Protein AF-A0A1A8B9K5-F1 (afdb_monomer_lite)

Organism: Nothobranchius kadleci (NCBI:txid1051664)

Structure (mmCIF, N/CA/C/O backbone):
data_AF-A0A1A8B9K5-F1
#
_entry.id   AF-A0A1A8B9K5-F1
#
loop_
_atom_site.group_PDB
_atom_site.id
_atom_site.type_symbol
_atom_site.label_atom_id
_atom_site.label_alt_id
_atom_site.label_comp_id
_atom_site.label_asym_id
_atom_site.label_entity_id
_atom_site.label_seq_id
_atom_site.pdbx_PDB_ins_code
_atom_site.Cartn_x
_atom_site.Cartn_y
_atom_site.Cartn_z
_atom_site.occupancy
_atom_site.B_iso_or_equiv
_atom_site.auth_seq_id
_atom_site.auth_comp_id
_atom_site.auth_asym_id
_atom_site.auth_atom_id
_atom_site.pdbx_PDB_model_num
ATOM 1 N N . TYR A 1 1 ? 2.112 2.518 -20.748 1.00 91.19 1 TYR A N 1
ATOM 2 C CA . TYR A 1 1 ? 2.238 3.955 -20.414 1.00 91.19 1 TYR A CA 1
ATOM 3 C C . TYR A 1 1 ? 3.636 4.219 -19.863 1.00 91.19 1 TYR A C 1
ATOM 5 O O . TYR A 1 1 ? 4.323 3.263 -19.523 1.00 91.19 1 TYR A O 1
ATOM 13 N N . TYR A 1 2 ? 4.083 5.476 -19.782 1.00 93.31 2 TYR A N 1
ATOM 14 C CA . TYR A 1 2 ? 5.411 5.828 -19.257 1.00 93.31 2 TYR A CA 1
ATOM 15 C C . TYR A 1 2 ? 5.321 6.987 -18.257 1.00 93.31 2 TYR A C 1
ATOM 17 O O . TYR A 1 2 ? 4.540 7.914 -18.453 1.00 93.31 2 TYR A O 1
ATOM 25 N N . LEU A 1 3 ? 6.138 6.940 -17.201 1.00 89.31 3 LEU A N 1
ATOM 26 C CA . LEU A 1 3 ? 6.437 8.076 -16.322 1.00 89.31 3 LEU A CA 1
ATOM 27 C C . LEU A 1 3 ? 7.890 8.493 -16.565 1.00 89.31 3 LEU A C 1
ATOM 29 O O . LEU A 1 3 ? 8.830 7.844 -16.092 1.00 89.31 3 LEU A O 1
ATOM 33 N N . GLY A 1 4 ? 8.083 9.554 -17.351 1.00 90.38 4 GLY A N 1
ATOM 34 C CA . GLY A 1 4 ? 9.399 9.897 -17.886 1.00 90.38 4 GLY A CA 1
ATOM 35 C C . GLY A 1 4 ? 9.969 8.723 -18.686 1.00 90.38 4 GLY A C 1
ATOM 36 O O . GLY A 1 4 ? 9.328 8.222 -19.602 1.00 90.38 4 GLY A O 1
ATOM 37 N N . ARG A 1 5 ? 11.156 8.237 -18.308 1.00 92.44 5 ARG A N 1
ATOM 38 C CA . ARG A 1 5 ? 11.817 7.091 -18.966 1.00 92.44 5 ARG A CA 1
ATOM 39 C C . ARG A 1 5 ? 11.431 5.725 -18.386 1.00 92.44 5 ARG A C 1
ATOM 41 O O . ARG A 1 5 ? 11.972 4.711 -18.813 1.00 92.44 5 ARG A O 1
ATOM 48 N N . ARG A 1 6 ? 10.549 5.674 -17.382 1.00 90.50 6 ARG A N 1
ATOM 49 C CA . ARG A 1 6 ? 10.165 4.421 -16.715 1.00 90.50 6 ARG A CA 1
ATOM 50 C C . ARG A 1 6 ? 8.851 3.889 -17.296 1.00 90.50 6 ARG A C 1
ATOM 52 O O . ARG A 1 6 ? 7.855 4.613 -17.230 1.00 90.50 6 ARG A O 1
ATOM 59 N N . PRO A 1 7 ? 8.813 2.656 -17.833 1.00 94.31 7 PRO A N 1
ATOM 60 C CA . PRO A 1 7 ? 7.561 2.043 -18.257 1.00 94.31 7 PRO A CA 1
ATOM 61 C C . PRO A 1 7 ? 6.670 1.786 -17.040 1.00 94.31 7 PRO A C 1
ATOM 63 O O . PRO A 1 7 ? 7.147 1.349 -15.991 1.00 94.31 7 PRO A O 1
ATOM 66 N N . VAL A 1 8 ? 5.376 2.066 -17.183 1.00 93.94 8 VAL A N 1
ATOM 67 C CA . VAL A 1 8 ? 4.356 1.847 -16.152 1.00 93.94 8 VAL A CA 1
ATOM 68 C C . VAL A 1 8 ? 3.108 1.193 -16.743 1.00 93.94 8 VAL A C 1
ATOM 70 O O . VAL A 1 8 ? 2.732 1.420 -17.902 1.00 93.94 8 VAL A O 1
ATOM 73 N N . VAL A 1 9 ? 2.434 0.414 -15.901 1.00 94.12 9 VAL A N 1
ATOM 74 C CA . VAL A 1 9 ? 1.113 -0.154 -16.177 1.00 94.12 9 VAL A CA 1
ATOM 75 C C . VAL A 1 9 ? 0.059 0.765 -15.566 1.00 94.12 9 VAL A C 1
ATOM 77 O O . VAL A 1 9 ? 0.148 1.111 -14.389 1.00 94.12 9 VAL A O 1
ATOM 80 N N . VAL A 1 10 ? -0.923 1.169 -16.373 1.00 95.25 10 VAL A N 1
ATOM 81 C CA . VAL A 1 10 ? -2.101 1.922 -15.922 1.00 95.25 10 VAL A CA 1
ATOM 82 C C . VAL A 1 10 ? -3.285 0.974 -15.985 1.00 95.25 10 VAL A C 1
ATOM 84 O O . VAL A 1 10 ? -3.529 0.368 -17.025 1.00 95.25 10 VAL A O 1
ATOM 87 N N . ILE A 1 11 ? -3.990 0.834 -14.866 1.00 95.94 11 ILE A N 1
ATOM 88 C CA . ILE A 1 11 ? -5.161 -0.031 -14.739 1.00 95.94 11 ILE A CA 1
ATOM 89 C C . ILE A 1 11 ? -6.380 0.884 -14.634 1.00 95.94 11 ILE A C 1
ATOM 91 O O . ILE A 1 11 ? -6.497 1.631 -13.665 1.00 95.94 11 ILE A O 1
ATOM 95 N N . ALA A 1 12 ? -7.247 0.844 -15.645 1.00 97.25 12 ALA A N 1
ATOM 96 C CA . ALA A 1 12 ? -8.501 1.602 -15.681 1.00 97.25 12 ALA A CA 1
ATOM 97 C C . ALA A 1 12 ? -9.741 0.717 -15.455 1.00 97.25 12 ALA A C 1
ATOM 99 O O . ALA A 1 12 ? -10.838 1.236 -15.274 1.00 97.25 12 ALA A O 1
ATOM 100 N N . ASP A 1 13 ? -9.564 -0.605 -15.449 1.00 98.31 13 ASP A N 1
ATOM 101 C CA . ASP A 1 13 ? -10.633 -1.570 -15.217 1.00 98.31 13 ASP A CA 1
ATOM 102 C C . ASP A 1 13 ? -10.934 -1.726 -13.706 1.00 98.31 13 ASP A C 1
ATOM 104 O O . ASP A 1 13 ? -10.013 -2.017 -12.930 1.00 98.31 13 ASP A O 1
ATOM 108 N N . PRO A 1 14 ? -12.190 -1.532 -13.253 1.00 98.19 14 PRO A N 1
ATOM 109 C CA . PRO A 1 14 ? -12.556 -1.613 -11.837 1.00 98.19 14 PRO A CA 1
ATOM 110 C C . PRO A 1 14 ? -12.328 -2.986 -11.192 1.00 98.19 14 PRO A C 1
ATOM 112 O O . PRO A 1 14 ? -11.945 -3.055 -10.019 1.00 98.19 14 PRO A O 1
ATOM 115 N N . ASP A 1 15 ? -12.531 -4.074 -11.934 1.00 98.44 15 ASP A N 1
ATOM 116 C CA . ASP A 1 15 ? -12.371 -5.427 -11.401 1.00 98.44 15 ASP A CA 1
ATOM 117 C C . ASP A 1 15 ? -10.893 -5.755 -11.187 1.00 98.44 15 ASP A C 1
ATOM 119 O O . ASP A 1 15 ? -10.508 -6.273 -10.132 1.00 98.44 15 ASP A O 1
ATOM 123 N N . MET A 1 16 ? -10.032 -5.351 -12.121 1.00 98.12 16 MET A N 1
ATOM 124 C CA . MET A 1 16 ? -8.581 -5.415 -11.961 1.00 98.12 16 MET A CA 1
ATOM 125 C C . MET A 1 16 ? -8.092 -4.522 -10.817 1.00 98.12 16 MET A C 1
ATOM 127 O O . MET A 1 16 ? -7.229 -4.931 -10.037 1.00 98.12 16 MET A O 1
ATOM 131 N N . LEU A 1 17 ? -8.655 -3.320 -10.668 1.00 97.81 17 LEU A N 1
ATOM 132 C CA . LEU A 1 17 ? -8.358 -2.444 -9.535 1.00 97.81 17 LEU A CA 1
ATOM 133 C C . LEU A 1 17 ? -8.705 -3.124 -8.205 1.00 97.81 17 LEU A C 1
ATOM 135 O O . LEU A 1 17 ? -7.887 -3.116 -7.283 1.00 97.81 17 LEU A O 1
ATOM 139 N N . ARG A 1 18 ? -9.870 -3.774 -8.103 1.00 98.12 18 ARG A N 1
ATOM 140 C CA . ARG A 1 18 ? -10.255 -4.557 -6.917 1.00 98.12 18 ARG A CA 1
ATOM 141 C C . ARG A 1 18 ? -9.308 -5.735 -6.687 1.00 98.12 18 ARG A C 1
ATOM 143 O O . ARG A 1 18 ? -8.934 -5.995 -5.541 1.00 98.12 18 ARG A O 1
ATOM 150 N N . GLN A 1 19 ? -8.912 -6.436 -7.746 1.00 98.19 19 GLN A N 1
ATOM 151 C CA . GLN A 1 19 ? -7.964 -7.543 -7.660 1.00 98.19 19 GLN A CA 1
ATOM 152 C C . GLN A 1 19 ? -6.638 -7.078 -7.042 1.00 98.19 19 GLN A C 1
ATOM 154 O O . GLN A 1 19 ? -6.218 -7.616 -6.023 1.00 98.19 19 GLN A O 1
ATOM 159 N N . VAL A 1 20 ? -6.038 -6.012 -7.574 1.00 96.75 20 VAL A N 1
ATOM 160 C CA . VAL A 1 20 ? -4.730 -5.501 -7.131 1.00 96.75 20 VAL A CA 1
ATOM 161 C C . VAL A 1 20 ? -4.795 -4.810 -5.764 1.00 96.75 20 VAL A C 1
ATOM 163 O O . VAL A 1 20 ? -3.920 -5.009 -4.922 1.00 96.75 20 VAL A O 1
ATOM 166 N N . MET A 1 21 ? -5.810 -3.975 -5.522 1.00 96.12 21 MET A N 1
ATOM 167 C CA . MET A 1 21 ? -5.866 -3.123 -4.326 1.00 96.12 21 MET A CA 1
ATOM 168 C C . MET A 1 21 ? -6.498 -3.798 -3.107 1.00 96.12 21 MET A C 1
ATOM 170 O O . MET A 1 21 ? -6.307 -3.306 -1.994 1.00 96.12 21 MET A O 1
ATOM 174 N N . VAL A 1 22 ? -7.241 -4.895 -3.293 1.00 96.38 22 VAL A N 1
ATOM 175 C CA . VAL A 1 22 ? -7.942 -5.591 -2.202 1.00 96.38 22 VAL A CA 1
ATOM 176 C C . VAL A 1 22 ? -7.481 -7.036 -2.080 1.00 96.38 22 VAL A C 1
ATOM 178 O O . VAL A 1 22 ? -6.927 -7.396 -1.045 1.00 96.38 22 VAL A O 1
ATOM 181 N N . LYS A 1 23 ? -7.701 -7.856 -3.115 1.00 97.88 23 LYS A N 1
ATOM 182 C CA . LYS A 1 23 ? -7.462 -9.307 -3.036 1.00 97.88 23 LYS A CA 1
ATOM 183 C C . LYS A 1 23 ? -5.970 -9.629 -2.932 1.00 97.88 23 LYS A C 1
ATOM 185 O O . LYS A 1 23 ? -5.558 -10.298 -1.992 1.00 97.88 23 LYS A O 1
ATOM 190 N N . ASP A 1 24 ? -5.165 -9.059 -3.823 1.00 97.38 24 ASP A N 1
ATOM 191 C CA . ASP A 1 24 ? -3.730 -9.343 -3.935 1.00 97.38 24 ASP A CA 1
ATOM 192 C C . ASP A 1 24 ? -2.863 -8.249 -3.303 1.00 97.38 24 ASP A C 1
ATOM 194 O O . ASP A 1 24 ? -1.666 -8.141 -3.578 1.00 97.38 24 ASP A O 1
ATOM 198 N N . PHE A 1 25 ? -3.449 -7.414 -2.441 1.00 94.31 25 PHE A N 1
ATOM 199 C CA . PHE A 1 25 ? -2.790 -6.225 -1.906 1.00 94.31 25 PHE A CA 1
ATOM 200 C C . PHE A 1 25 ? -1.443 -6.516 -1.224 1.00 94.31 25 PHE A C 1
ATOM 202 O O . PHE A 1 25 ? -0.533 -5.685 -1.261 1.00 94.31 25 PHE A O 1
ATOM 209 N N . SER A 1 26 ? -1.284 -7.703 -0.629 1.00 92.56 26 SER A N 1
ATOM 210 C CA . SER A 1 26 ? -0.032 -8.148 -0.006 1.00 92.56 26 SER A CA 1
ATOM 211 C C . SER A 1 26 ? 1.158 -8.173 -0.968 1.00 92.56 26 SER A C 1
ATOM 213 O O . SER A 1 26 ? 2.291 -8.017 -0.515 1.00 92.56 26 SER A O 1
ATOM 215 N N . ASN A 1 27 ? 0.915 -8.310 -2.274 1.00 94.06 27 ASN A N 1
ATOM 216 C CA . ASN A 1 27 ? 1.945 -8.276 -3.314 1.00 94.06 27 ASN A CA 1
ATOM 217 C C . ASN A 1 27 ? 2.307 -6.836 -3.732 1.00 94.06 27 ASN A C 1
ATOM 219 O O . ASN A 1 27 ? 3.388 -6.592 -4.263 1.00 94.06 27 ASN A O 1
ATOM 223 N N . PHE A 1 28 ? 1.432 -5.861 -3.454 1.00 93.62 28 PHE A N 1
ATOM 224 C CA . PHE A 1 28 ? 1.524 -4.471 -3.924 1.00 93.62 28 PHE A CA 1
ATOM 225 C C . PHE A 1 28 ? 1.626 -3.453 -2.772 1.00 93.62 28 PHE A C 1
ATOM 227 O O . PHE A 1 28 ? 1.125 -2.326 -2.847 1.00 93.62 28 PHE A O 1
ATOM 234 N N . THR A 1 29 ? 2.290 -3.818 -1.672 1.00 92.56 29 THR A N 1
ATOM 235 C CA . THR A 1 29 ? 2.375 -2.964 -0.471 1.00 92.56 29 THR A CA 1
ATOM 236 C C . THR A 1 29 ? 3.223 -1.708 -0.673 1.00 92.56 29 THR A C 1
ATOM 238 O O . THR A 1 29 ? 2.984 -0.689 -0.027 1.00 92.56 29 THR A O 1
ATOM 241 N N . ASN A 1 30 ? 4.202 -1.747 -1.578 1.00 94.88 30 ASN A N 1
ATOM 242 C CA . ASN A 1 30 ? 5.145 -0.652 -1.793 1.00 94.88 30 ASN A CA 1
ATOM 243 C C . ASN A 1 30 ? 4.611 0.377 -2.800 1.00 94.88 30 ASN A C 1
ATOM 245 O O . ASN A 1 30 ? 4.150 0.018 -3.880 1.00 94.88 30 ASN A O 1
ATOM 249 N N . ARG A 1 31 ? 4.732 1.669 -2.478 1.00 91.25 31 ARG A N 1
ATOM 250 C CA . ARG A 1 31 ? 4.341 2.773 -3.371 1.00 91.25 31 ARG A CA 1
ATOM 251 C C . ARG A 1 31 ? 5.503 3.269 -4.236 1.00 91.25 31 ARG A C 1
ATOM 253 O O . ARG A 1 31 ? 6.669 2.900 -4.029 1.00 91.25 31 ARG A O 1
ATOM 260 N N . ILE A 1 32 ? 5.159 4.104 -5.221 1.00 87.94 32 ILE A N 1
ATOM 261 C CA . ILE A 1 32 ? 6.120 4.825 -6.061 1.00 87.94 32 ILE A CA 1
ATOM 262 C C . ILE A 1 32 ? 7.046 5.633 -5.147 1.00 87.94 32 ILE A C 1
ATOM 264 O O . ILE A 1 32 ? 6.594 6.373 -4.278 1.00 87.94 32 ILE A O 1
ATOM 268 N N . LYS A 1 33 ? 8.359 5.469 -5.330 1.00 82.38 33 LYS A N 1
ATOM 269 C CA . LYS A 1 33 ? 9.360 6.149 -4.507 1.00 82.38 33 LYS A CA 1
ATOM 270 C C . LYS A 1 33 ? 9.408 7.632 -4.872 1.00 82.38 33 LYS A C 1
ATOM 272 O O . LYS A 1 33 ? 9.818 7.981 -5.981 1.00 82.38 33 LYS A O 1
ATOM 277 N N . PHE A 1 34 ? 9.075 8.494 -3.920 1.00 83.19 34 PHE A N 1
ATOM 278 C CA . PHE A 1 34 ? 9.264 9.935 -4.044 1.00 83.19 34 PHE A CA 1
ATOM 279 C C . PHE A 1 34 ? 10.687 10.306 -3.607 1.00 83.19 34 PHE A C 1
ATOM 281 O O . PHE A 1 34 ? 11.031 10.191 -2.434 1.00 83.19 34 PHE A O 1
ATOM 288 N N . HIS A 1 35 ? 11.550 10.668 -4.561 1.00 82.06 35 HIS A N 1
ATOM 289 C CA . HIS A 1 35 ? 12.995 10.809 -4.312 1.00 82.06 35 HIS A CA 1
ATOM 290 C C . HIS A 1 35 ? 13.370 12.126 -3.615 1.00 82.06 35 HIS A C 1
ATOM 292 O O . HIS A 1 35 ? 14.479 12.238 -3.111 1.00 82.06 35 HIS A O 1
ATOM 298 N N . PHE A 1 36 ? 12.442 13.083 -3.547 1.00 88.94 36 PHE A N 1
ATOM 299 C CA . PHE A 1 36 ? 12.637 14.380 -2.892 1.00 88.94 36 PHE A CA 1
ATOM 300 C C . PHE A 1 36 ? 12.109 14.417 -1.448 1.00 88.94 36 PHE A C 1
ATOM 302 O O . PHE A 1 36 ? 12.160 15.460 -0.805 1.00 88.94 36 PHE A O 1
ATOM 309 N N . ALA A 1 37 ? 11.576 13.305 -0.928 1.00 90.00 37 ALA A N 1
ATOM 310 C CA . ALA A 1 37 ? 11.127 13.240 0.459 1.00 90.00 37 ALA A CA 1
ATOM 311 C C . ALA A 1 37 ? 12.327 13.212 1.415 1.00 90.00 37 ALA A C 1
ATOM 313 O O . ALA A 1 37 ? 13.253 12.420 1.239 1.00 90.00 37 ALA A O 1
ATOM 314 N N . THR A 1 38 ? 12.261 14.020 2.467 1.00 93.75 38 THR A N 1
ATOM 315 C CA . THR A 1 38 ? 13.210 14.041 3.587 1.00 93.75 38 THR A CA 1
ATOM 316 C C . THR A 1 38 ? 12.511 13.614 4.877 1.00 93.75 38 THR A C 1
ATOM 318 O O . THR A 1 38 ? 11.299 13.384 4.892 1.00 93.75 38 THR A O 1
ATOM 321 N N . LYS A 1 39 ? 13.252 13.463 5.978 1.00 92.25 39 LYS A N 1
ATOM 322 C CA . LYS A 1 39 ? 12.628 13.231 7.285 1.00 92.25 39 LYS A CA 1
ATOM 323 C C . LYS A 1 39 ? 11.813 14.459 7.720 1.00 92.25 39 LYS A C 1
ATOM 325 O O . LYS A 1 39 ? 12.256 15.577 7.469 1.00 92.25 39 LYS A O 1
ATOM 330 N N . PRO A 1 40 ? 10.653 14.261 8.377 1.00 91.69 40 PRO A N 1
ATOM 331 C CA . PRO A 1 40 ? 10.079 12.977 8.815 1.00 91.69 40 PRO A CA 1
AT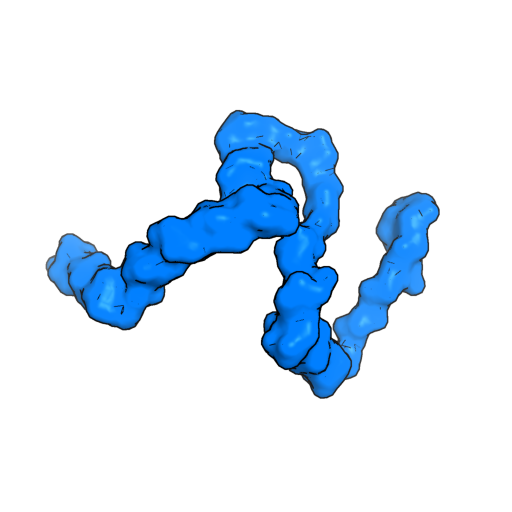OM 332 C C . PRO A 1 40 ? 9.246 12.242 7.743 1.00 91.69 40 PRO A C 1
ATOM 334 O O . PRO A 1 40 ? 8.790 11.124 7.975 1.00 91.69 40 PRO A O 1
ATOM 337 N N . THR A 1 41 ? 9.048 12.820 6.558 1.00 92.00 41 THR A N 1
ATOM 338 C CA . THR A 1 41 ? 8.213 12.253 5.482 1.00 92.00 41 THR A CA 1
ATOM 339 C C . THR A 1 41 ? 8.670 10.862 5.042 1.00 92.00 41 THR A C 1
ATOM 341 O O . THR A 1 41 ? 7.838 9.983 4.828 1.00 92.00 41 THR A O 1
ATOM 344 N N . THR A 1 42 ? 9.979 10.609 4.966 1.00 93.25 42 THR A N 1
ATOM 345 C CA . THR A 1 42 ? 10.512 9.273 4.629 1.00 93.25 42 THR A CA 1
ATOM 346 C C . THR A 1 42 ? 10.128 8.188 5.634 1.00 93.25 42 THR A C 1
ATOM 348 O O . THR A 1 42 ? 10.078 7.017 5.263 1.00 93.25 42 THR A O 1
ATOM 351 N N . ASP A 1 43 ? 9.824 8.570 6.877 1.00 93.50 43 ASP A N 1
ATOM 352 C CA . ASP A 1 43 ? 9.464 7.652 7.962 1.00 93.50 43 ASP A CA 1
ATOM 353 C C . ASP A 1 43 ? 7.934 7.449 8.051 1.00 93.50 43 ASP A C 1
ATOM 355 O O . ASP A 1 43 ? 7.444 6.635 8.836 1.00 93.50 43 ASP A O 1
ATOM 359 N N . SER A 1 44 ? 7.162 8.153 7.214 1.00 93.44 44 SER A N 1
ATOM 360 C CA . SER A 1 44 ? 5.704 8.033 7.141 1.00 93.44 44 SER A CA 1
ATOM 361 C C . SER A 1 44 ? 5.265 6.683 6.575 1.00 93.44 44 SER A C 1
ATOM 363 O O . SER A 1 44 ? 5.865 6.162 5.635 1.00 93.44 44 SER A O 1
ATOM 365 N N . LEU A 1 45 ? 4.141 6.154 7.077 1.00 94.00 45 LEU A N 1
ATOM 366 C CA . LEU A 1 45 ? 3.651 4.807 6.755 1.00 94.00 45 LEU A CA 1
ATOM 367 C C . LEU A 1 45 ? 3.592 4.504 5.248 1.00 94.00 45 LEU A C 1
ATOM 369 O O . LEU A 1 45 ? 3.909 3.394 4.850 1.00 94.00 45 LEU A O 1
ATOM 373 N N . HIS A 1 46 ? 3.214 5.465 4.403 1.00 91.00 46 HIS A N 1
ATOM 374 C CA . HIS A 1 46 ? 3.083 5.262 2.954 1.00 91.00 46 HIS A CA 1
ATOM 375 C C . HIS A 1 46 ? 4.425 5.214 2.192 1.00 91.00 46 HIS A C 1
ATOM 377 O O . HIS A 1 46 ? 4.445 4.771 1.043 1.00 91.00 46 HIS A O 1
ATOM 383 N N . MET A 1 47 ? 5.526 5.646 2.819 1.00 94.12 47 MET A N 1
ATOM 384 C CA . MET A 1 47 ? 6.887 5.628 2.261 1.00 94.12 47 MET A CA 1
ATOM 385 C C . MET A 1 47 ? 7.703 4.417 2.725 1.00 94.12 47 MET A C 1
ATOM 387 O O . MET A 1 47 ? 8.656 4.016 2.050 1.00 94.12 47 MET A O 1
ATOM 391 N N . LEU A 1 48 ? 7.314 3.810 3.850 1.00 94.69 48 LEU A N 1
ATOM 392 C CA . LEU A 1 48 ? 7.922 2.584 4.357 1.00 94.69 48 LEU A CA 1
ATOM 393 C C . LEU A 1 48 ? 7.713 1.425 3.380 1.00 94.69 48 LEU A C 1
ATOM 395 O O . LEU A 1 48 ? 6.715 1.361 2.660 1.00 94.69 48 LEU A O 1
ATOM 399 N N . ARG A 1 49 ? 8.652 0.476 3.377 1.00 94.25 49 ARG A N 1
ATOM 400 C CA . ARG A 1 49 ? 8.628 -0.677 2.468 1.00 94.25 49 ARG A CA 1
ATOM 401 C C . ARG A 1 49 ? 8.635 -1.996 3.230 1.00 94.25 49 ARG A C 1
ATOM 403 O O . ARG A 1 49 ? 9.180 -2.079 4.331 1.00 94.25 49 ARG A O 1
ATOM 410 N N . ASN A 1 50 ? 8.064 -3.029 2.613 1.00 94.62 50 ASN A N 1
ATOM 411 C CA . ASN A 1 50 ? 8.143 -4.428 3.054 1.00 94.62 50 ASN A CA 1
ATOM 412 C C . ASN A 1 50 ? 7.822 -4.611 4.558 1.00 94.62 50 ASN A C 1
ATOM 414 O O . ASN A 1 50 ? 6.810 -4.112 5.049 1.00 94.62 50 ASN A O 1
ATOM 418 N N . GLU A 1 51 ? 8.681 -5.311 5.304 1.00 96.00 51 GLU A N 1
ATOM 419 C CA . GLU A 1 51 ? 8.483 -5.609 6.728 1.00 96.00 51 GLU A CA 1
ATOM 420 C C . GLU A 1 51 ? 8.411 -4.362 7.614 1.00 96.00 51 GLU A C 1
ATOM 422 O O . GLU A 1 51 ? 7.658 -4.338 8.587 1.00 96.00 51 GLU A O 1
ATOM 427 N N . GLN A 1 52 ? 9.117 -3.284 7.263 1.00 95.81 52 GLN A N 1
ATOM 428 C CA . GLN A 1 52 ? 9.029 -2.037 8.021 1.00 95.81 52 GLN A CA 1
ATOM 429 C C . GLN A 1 52 ? 7.629 -1.426 7.905 1.00 95.81 52 GLN A C 1
ATOM 431 O O . GLN A 1 52 ? 7.048 -1.019 8.912 1.00 95.81 52 GLN A O 1
ATOM 436 N N . TRP A 1 53 ? 7.065 -1.430 6.694 1.00 95.88 53 TRP A N 1
ATOM 437 C CA . TRP A 1 53 ? 5.681 -1.028 6.460 1.00 95.88 53 TRP A CA 1
ATOM 438 C C . TRP A 1 53 ? 4.703 -1.920 7.232 1.00 95.88 53 TRP A C 1
ATOM 440 O O . TRP A 1 53 ? 3.839 -1.397 7.935 1.00 95.88 53 TRP A O 1
ATOM 450 N N . LYS A 1 54 ? 4.873 -3.251 7.179 1.00 95.56 54 LYS A N 1
ATOM 451 C CA . LYS A 1 54 ? 3.999 -4.201 7.895 1.00 95.56 54 LYS A CA 1
ATOM 452 C C . LYS A 1 54 ? 4.029 -3.953 9.401 1.00 95.56 54 LYS A C 1
ATOM 454 O O . LYS A 1 54 ? 2.979 -3.857 10.037 1.00 95.56 54 LYS A O 1
ATOM 459 N N . ARG A 1 55 ? 5.229 -3.792 9.967 1.00 97.25 55 ARG A N 1
ATOM 460 C CA . ARG A 1 55 ? 5.442 -3.537 11.395 1.00 97.25 55 ARG A CA 1
ATOM 461 C C . ARG A 1 55 ? 4.758 -2.250 11.842 1.00 97.25 55 ARG A C 1
ATOM 463 O O . ARG A 1 55 ? 3.984 -2.283 12.794 1.00 97.25 55 ARG A O 1
ATOM 470 N N . VAL A 1 56 ? 5.019 -1.135 11.159 1.00 96.81 56 VAL A N 1
ATOM 471 C CA . VAL A 1 56 ? 4.458 0.171 11.539 1.00 96.81 56 VAL A CA 1
ATOM 472 C C . VAL A 1 56 ? 2.947 0.204 11.308 1.00 96.81 56 VAL A C 1
ATOM 474 O O . VAL A 1 56 ? 2.218 0.687 12.170 1.00 96.81 56 VAL A O 1
ATOM 477 N N . ARG A 1 57 ? 2.442 -0.396 10.220 1.00 95.81 57 ARG A N 1
ATOM 478 C CA . ARG A 1 57 ? 0.996 -0.533 9.988 1.00 95.81 57 ARG A CA 1
ATOM 479 C C . ARG A 1 57 ? 0.317 -1.274 11.131 1.00 95.81 57 ARG A C 1
ATOM 481 O O . ARG A 1 57 ? -0.714 -0.812 11.614 1.00 95.81 57 ARG A O 1
ATOM 488 N N . ARG A 1 58 ? 0.885 -2.400 11.571 1.00 96.56 58 ARG A N 1
ATOM 489 C CA . ARG A 1 58 ? 0.341 -3.193 12.682 1.00 96.56 58 ARG A CA 1
ATOM 490 C C . ARG A 1 58 ? 0.265 -2.382 13.977 1.00 96.56 58 ARG A C 1
ATOM 492 O O . ARG A 1 58 ? -0.710 -2.517 14.701 1.00 96.56 58 ARG A O 1
ATOM 499 N N . ILE A 1 59 ? 1.254 -1.527 14.235 1.00 97.38 59 ILE A N 1
ATOM 500 C CA . ILE A 1 59 ? 1.278 -0.648 15.413 1.00 97.38 59 ILE A CA 1
ATOM 501 C C . ILE A 1 59 ? 0.226 0.466 15.304 1.00 97.38 59 ILE A C 1
ATOM 503 O O . ILE A 1 59 ? -0.449 0.756 16.284 1.00 97.38 59 ILE A O 1
ATOM 507 N N . LEU A 1 60 ? 0.067 1.082 14.128 1.00 96.31 60 LEU A N 1
ATOM 508 C CA . LEU A 1 60 ? -0.833 2.228 13.942 1.00 96.31 60 LEU A CA 1
ATOM 509 C C . LEU A 1 60 ? -2.308 1.840 13.775 1.00 96.31 60 LEU A C 1
ATOM 511 O O . LEU A 1 60 ? -3.182 2.605 14.166 1.00 96.31 60 LEU A O 1
ATOM 515 N N . THR A 1 61 ? -2.602 0.67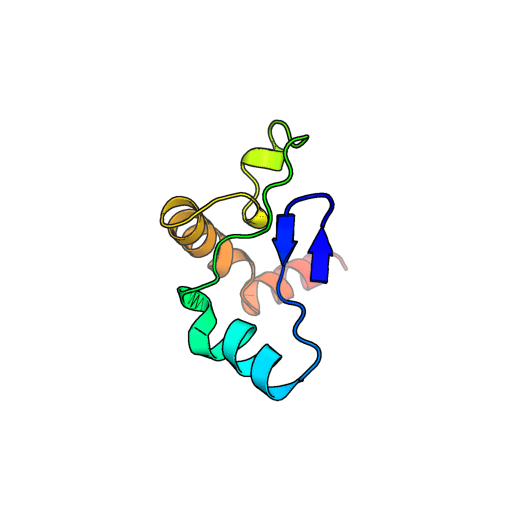1 13.196 1.00 96.38 61 THR A N 1
ATOM 516 C CA . THR A 1 61 ? -3.979 0.257 12.851 1.00 96.38 61 THR A CA 1
ATOM 517 C C . THR A 1 61 ? -4.958 0.306 14.040 1.00 96.38 61 THR A C 1
ATOM 519 O O . THR A 1 61 ? -6.057 0.828 13.855 1.00 96.38 61 THR A O 1
ATOM 522 N N . PRO A 1 62 ? -4.606 -0.147 15.262 1.00 96.25 62 PRO A N 1
ATOM 523 C CA . PRO A 1 62 ? -5.512 -0.092 16.415 1.00 96.25 62 PRO A CA 1
ATOM 524 C C . PRO A 1 62 ? -5.975 1.325 16.789 1.00 96.25 62 PRO A C 1
ATOM 526 O O . PRO A 1 62 ? -7.110 1.501 17.246 1.00 96.25 62 PRO A O 1
ATOM 529 N N . SER A 1 63 ? -5.137 2.342 16.551 1.00 96.12 63 SER A N 1
ATOM 530 C CA . SER A 1 63 ? -5.467 3.746 16.833 1.00 96.12 63 SER A CA 1
ATOM 531 C C . SER A 1 63 ? -6.593 4.285 15.948 1.00 96.12 63 SER A C 1
ATOM 533 O O . SER A 1 63 ? -7.247 5.250 16.326 1.00 96.12 63 SER A O 1
ATOM 535 N N . PHE A 1 64 ? -6.864 3.636 14.812 1.00 95.25 64 PHE A N 1
ATOM 536 C CA . PHE A 1 64 ? -7.939 3.988 13.877 1.00 95.25 64 PHE A CA 1
ATOM 537 C C . PHE A 1 64 ? -9.139 3.034 13.965 1.00 95.25 64 PHE A C 1
ATOM 539 O O . PHE A 1 64 ? -9.928 2.919 13.028 1.00 95.25 64 PHE A O 1
ATOM 546 N N . SER A 1 65 ? -9.295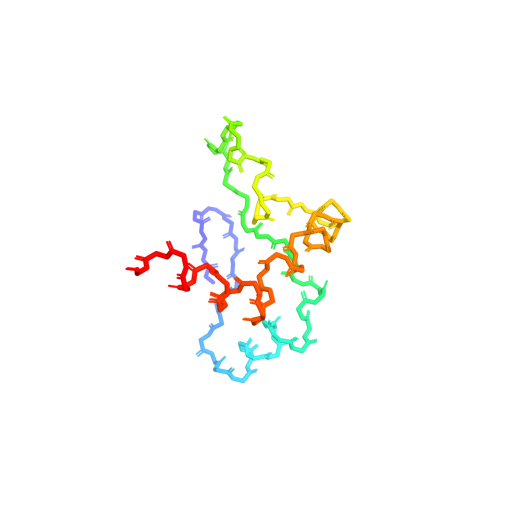 2.324 15.085 1.00 96.12 65 SER A N 1
ATOM 547 C CA . SER A 1 65 ? -10.487 1.511 15.339 1.00 96.12 65 SER A CA 1
ATOM 548 C C . SER A 1 65 ? -11.744 2.376 15.495 1.00 96.12 65 SER A C 1
ATOM 550 O O . SER A 1 65 ? -11.681 3.526 15.934 1.00 96.12 65 SER A O 1
ATOM 552 N N . ALA A 1 66 ? -12.915 1.804 15.200 1.00 95.81 66 ALA A N 1
ATOM 553 C CA . ALA A 1 66 ? -14.196 2.504 15.325 1.00 95.81 66 ALA A CA 1
ATOM 554 C C . ALA A 1 66 ? -14.424 3.082 16.736 1.00 95.81 66 ALA A C 1
ATOM 556 O O . ALA A 1 66 ? -14.910 4.204 16.875 1.00 95.81 66 ALA A O 1
ATOM 557 N N . ALA A 1 67 ? -14.014 2.351 17.779 1.00 95.81 67 ALA A N 1
ATOM 558 C CA . ALA A 1 67 ? -14.090 2.811 19.164 1.00 95.81 67 ALA A CA 1
ATOM 559 C C . ALA A 1 67 ? -13.234 4.067 19.403 1.00 95.81 67 ALA A C 1
ATOM 561 O O . ALA A 1 67 ? -13.729 5.043 19.965 1.00 95.81 67 ALA A O 1
ATOM 562 N N . LYS A 1 68 ? -11.983 4.080 18.917 1.0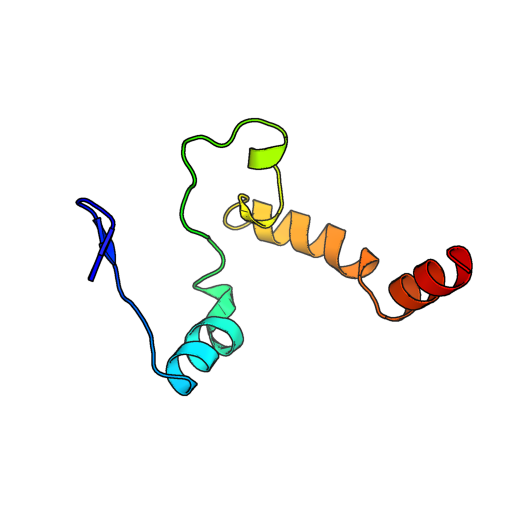0 95.50 68 LYS A N 1
ATOM 563 C CA . LYS A 1 68 ? -11.087 5.241 19.041 1.00 95.50 68 LYS A CA 1
ATOM 564 C C . LYS A 1 68 ? -11.551 6.436 18.220 1.00 95.50 68 LYS A C 1
ATOM 566 O O . LYS A 1 68 ? -11.528 7.555 18.720 1.00 95.50 68 LYS A O 1
ATOM 571 N N . MET A 1 69 ? -12.072 6.214 17.017 1.00 96.50 69 MET A N 1
ATOM 572 C CA . MET A 1 69 ? -12.641 7.295 16.205 1.00 96.50 69 MET A CA 1
ATOM 573 C C . MET A 1 69 ? -13.887 7.912 16.856 1.00 96.50 69 MET A C 1
ATOM 575 O O . MET A 1 69 ? -14.065 9.130 16.824 1.00 96.50 69 MET A O 1
ATOM 579 N N . LYS A 1 70 ? -14.730 7.094 17.503 1.00 95.50 70 LYS A N 1
ATOM 580 C CA . LYS A 1 70 ? -15.874 7.586 18.284 1.00 95.50 70 LYS A CA 1
ATOM 581 C C . LYS A 1 70 ? -15.417 8.424 19.481 1.00 95.50 70 LYS A C 1
ATOM 583 O O . LYS A 1 70 ? -15.997 9.478 19.717 1.00 95.50 70 LYS A O 1
ATOM 588 N N . GLU A 1 71 ? -14.384 7.979 20.198 1.00 95.56 71 GLU A N 1
ATOM 589 C CA . GLU A 1 71 ? -13.773 8.718 21.313 1.00 95.56 71 GLU A CA 1
ATOM 590 C C . GLU A 1 71 ? -13.252 10.092 20.863 1.00 95.56 71 GLU A C 1
ATOM 592 O O . GLU A 1 71 ? -13.559 11.090 21.507 1.00 95.56 71 GLU A O 1
ATOM 597 N N . VAL A 1 72 ? -12.536 10.166 19.732 1.00 94.19 72 VAL A N 1
ATOM 598 C CA . VAL A 1 72 ? -12.057 11.441 19.163 1.00 94.19 72 VAL A CA 1
ATOM 599 C C . VAL A 1 72 ? -13.226 12.377 18.867 1.00 94.19 72 VAL A C 1
ATOM 601 O O . VAL A 1 72 ? -13.207 13.521 19.308 1.00 94.19 72 VAL A O 1
ATOM 604 N N . ARG A 1 73 ? -14.278 11.885 18.196 1.00 92.31 73 ARG A N 1
ATOM 605 C CA . ARG A 1 73 ? -15.463 12.700 17.885 1.00 92.31 73 ARG A CA 1
ATOM 606 C C . ARG A 1 73 ? -16.127 13.274 19.139 1.00 92.31 73 ARG A C 1
ATOM 608 O O . ARG A 1 73 ? -16.555 14.417 19.112 1.00 92.31 73 ARG A O 1
ATOM 615 N N . LEU A 1 74 ? -16.220 12.488 20.211 1.00 91.94 74 LEU A N 1
ATOM 616 C CA . LEU A 1 74 ? -16.832 12.924 21.471 1.00 91.94 74 LEU A CA 1
ATOM 617 C C . LEU A 1 74 ? -15.983 13.940 22.243 1.00 91.94 74 LEU A C 1
ATOM 619 O O . LEU A 1 74 ? -16.526 14.651 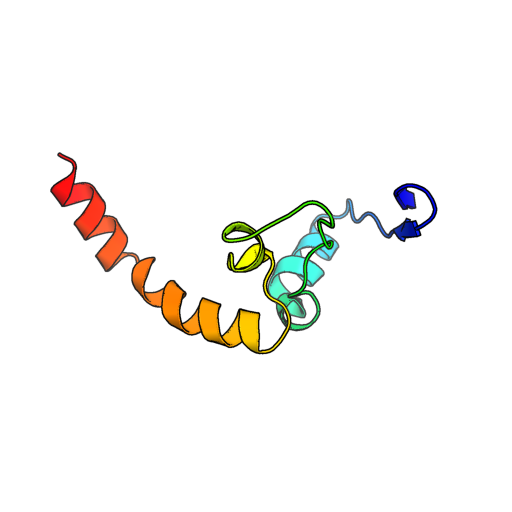23.071 1.00 91.94 74 LEU A O 1
ATOM 623 N N . ARG A 1 75 ? -14.668 13.998 22.004 1.00 87.44 75 ARG A N 1
ATOM 624 C CA . ARG A 1 75 ? -13.764 14.969 22.646 1.00 87.44 75 ARG A CA 1
ATOM 625 C C . ARG A 1 75 ? -13.670 16.303 21.909 1.00 87.44 75 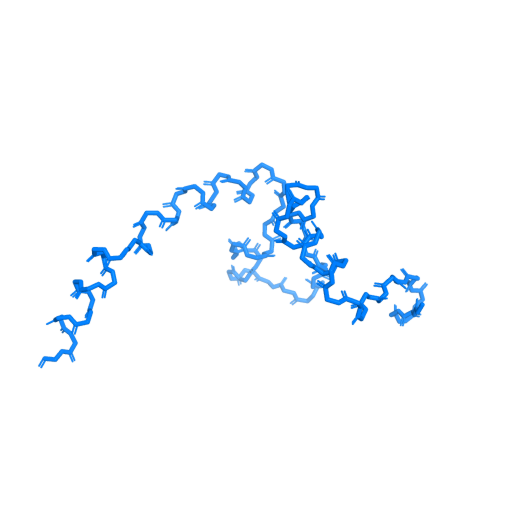ARG A C 1
ATOM 627 O O . ARG A 1 75 ? -13.113 17.247 22.454 1.00 87.44 75 ARG A O 1
ATOM 634 N N . SER A 1 76 ? -14.115 16.348 20.657 1.00 80.19 76 SER A N 1
ATOM 635 C CA . SER A 1 76 ? -14.042 17.537 19.799 1.00 80.19 76 SER A CA 1
ATOM 636 C C . SER A 1 76 ? -15.339 18.351 19.756 1.00 80.19 76 SER A C 1
ATOM 638 O O . SER A 1 76 ? -15.363 19.366 19.065 1.00 80.19 76 SER A O 1
ATOM 640 N N . GLY A 1 77 ? -16.399 17.899 20.432 1.00 62.38 77 GLY A N 1
ATOM 641 C CA . GLY A 1 77 ? -17.647 18.642 20.634 1.00 62.38 77 GLY A CA 1
ATOM 642 C C . GLY A 1 77 ? -17.790 19.035 22.092 1.00 62.38 77 GLY A C 1
ATOM 643 O O . GLY A 1 77 ? -18.328 20.134 22.329 1.00 62.38 77 GLY A O 1
#

Foldseek 3Di:
DDDVPHDDDDDPDPVVVCCCVPVVVLVVLADDADPPDDPPRCVDLNNDDDPSNVVVCVVCVVCPDPVNVVVVVVVVD

Secondary structure (DSSP, 8-state):
-EETTEE------HHHHHIIIIISGGG--PPPP-TT--TTGGGSTTT--HHHHHHHHHHHGGGGSHHHHHHHHHH--

Radius of gyration: 16.7 Å; chains: 1; bounding box: 31×28×43 Å

pLDDT: mean 93.46, std 5.18, range [62.38, 98.44]

Sequence (77 aa):
YYLGRRPVVVIADPDMLRQVMVKDFSNFTNRIKFHFATKPTTDSLHMLRNEQWKRVRRILTPSFSAAKMKEVRLRSG

InterPro domains:
  IPR001128 Cytochrome P450 [PF00067] (2-69)
  IPR036396 Cytochrome P450 superfamily [G3DSA:1.10.630.10] (1-76)
  IPR036396 Cytochrome P450 superfamily [SSF48264] (2-72)
  IPR050705 Cytochrome P450 3A [PTHR24302] (1-72)